Protein AF-A0A538JAB3-F1 (afdb_monomer_lite)

pLDDT: mean 86.85, std 12.44, range [51.72, 97.56]

Secondary structure (DSSP, 8-state):
--TTSHHHHTS---PPPHHHHHHHHHHHHHHHHHHHHHHHHHHHHHHHHHHHHHHHHHHHHHHHHHHH-BSSTTSTT--TT-BTTTT--HHHHHHHT-TT---STT-SEEEE---SS--EEEEEETTEEEEEESTTPPPEEESS-HHHHS--

Foldseek 3Di:
DPVPVVVVVPPDPPDDDPVNVVVVVVVVVVVCVVVVVVVVVVVVVVQQVVFLVVQVVCLVLLQVLQVQFCLCCRGLLNHNHAHRQPSDDLVSSCVPPNVPQDPDPPGQWDKDPGHRFWIKIWGGGPQKIWIFIGPPGDIDIDSDDPVVVRPD

Structure (mmCIF, N/CA/C/O backbone):
data_AF-A0A538JAB3-F1
#
_entry.id   AF-A0A538JAB3-F1
#
loop_
_atom_site.group_PDB
_atom_site.id
_atom_site.type_symbol
_atom_site.label_atom_id
_atom_site.label_alt_id
_atom_site.label_comp_id
_atom_site.label_asym_id
_atom_site.label_entity_id
_atom_site.label_seq_id
_atom_site.pdbx_PDB_ins_code
_atom_site.Cartn_x
_atom_site.Cartn_y
_atom_site.Cartn_z
_atom_site.occupancy
_atom_site.B_iso_or_equiv
_atom_site.auth_seq_id
_atom_site.auth_comp_id
_atom_site.auth_asym_id
_atom_site.auth_atom_id
_atom_site.pdbx_PDB_model_num
ATOM 1 N N . MET A 1 1 ? 13.364 -4.786 72.546 1.00 57.53 1 MET A N 1
ATOM 2 C CA . MET A 1 1 ? 13.263 -3.585 71.679 1.00 57.53 1 MET A CA 1
ATOM 3 C C . MET A 1 1 ? 12.501 -3.838 70.358 1.00 57.53 1 MET A C 1
ATOM 5 O O . MET A 1 1 ? 12.699 -3.106 69.405 1.00 57.53 1 MET A O 1
ATOM 9 N N . ILE A 1 2 ? 11.599 -4.837 70.289 1.00 59.16 2 ILE A N 1
ATOM 10 C CA . ILE A 1 2 ? 10.897 -5.262 69.046 1.00 59.16 2 ILE A CA 1
ATOM 11 C C . ILE A 1 2 ? 9.368 -5.017 69.114 1.00 59.16 2 ILE A C 1
ATOM 13 O O . ILE A 1 2 ? 8.633 -5.263 68.165 1.00 59.16 2 ILE A O 1
ATOM 17 N N . GLN A 1 3 ? 8.845 -4.481 70.220 1.00 59.41 3 GLN A N 1
ATOM 18 C CA . GLN A 1 3 ? 7.393 -4.330 70.411 1.00 59.41 3 GLN A CA 1
ATOM 19 C C . GLN A 1 3 ? 6.796 -3.065 69.766 1.00 59.41 3 GLN A C 1
ATOM 21 O O . GLN A 1 3 ? 5.580 -2.964 69.626 1.00 59.41 3 GLN A O 1
ATOM 26 N N . THR A 1 4 ? 7.627 -2.129 69.303 1.00 58.84 4 THR A N 1
ATOM 27 C CA . THR A 1 4 ? 7.169 -0.842 68.748 1.00 58.84 4 THR A CA 1
ATOM 28 C C . THR A 1 4 ? 6.857 -0.892 67.243 1.00 58.84 4 THR A C 1
ATOM 30 O O . THR A 1 4 ? 6.230 0.029 66.726 1.00 58.84 4 THR A O 1
ATOM 33 N N . LEU A 1 5 ? 7.228 -1.970 66.534 1.00 60.91 5 LEU A N 1
ATOM 34 C CA . LEU A 1 5 ? 7.008 -2.108 65.082 1.00 60.91 5 LEU A CA 1
ATOM 35 C C . LEU A 1 5 ? 5.624 -2.673 64.712 1.00 60.91 5 LEU A C 1
ATOM 37 O O . LEU A 1 5 ? 5.076 -2.303 63.677 1.00 60.91 5 LEU A O 1
ATOM 41 N N . LYS A 1 6 ? 4.988 -3.476 65.580 1.00 58.09 6 LYS A N 1
ATOM 42 C CA . LYS A 1 6 ? 3.636 -4.022 65.324 1.00 58.09 6 LYS A CA 1
ATOM 43 C C . LYS A 1 6 ? 2.523 -2.966 65.335 1.00 58.09 6 LYS A C 1
ATOM 45 O O . LYS A 1 6 ? 1.448 -3.211 64.804 1.00 58.09 6 LYS A O 1
ATOM 50 N N . LYS A 1 7 ? 2.772 -1.781 65.903 1.00 53.78 7 LYS A N 1
ATOM 51 C CA . LYS A 1 7 ? 1.760 -0.719 66.034 1.00 53.78 7 LYS A CA 1
ATOM 52 C C . LYS A 1 7 ? 1.630 0.178 64.794 1.00 53.78 7 LYS A C 1
ATOM 54 O O . LYS A 1 7 ? 0.684 0.952 64.726 1.00 53.78 7 LYS A O 1
ATOM 59 N N . ARG A 1 8 ? 2.555 0.078 63.826 1.00 57.06 8 ARG A N 1
ATOM 60 C CA . ARG A 1 8 ? 2.491 0.825 62.553 1.00 57.06 8 ARG A CA 1
ATOM 61 C C . ARG A 1 8 ? 1.792 0.068 61.421 1.00 57.06 8 ARG A C 1
ATOM 63 O O . ARG A 1 8 ? 1.334 0.717 60.499 1.00 57.06 8 ARG A O 1
ATOM 70 N N . VAL A 1 9 ? 1.668 -1.259 61.515 1.00 58.72 9 VAL A N 1
ATOM 71 C CA . VAL A 1 9 ? 0.912 -2.077 60.540 1.00 58.72 9 VAL A CA 1
ATOM 72 C C . VAL A 1 9 ? -0.593 -2.086 60.857 1.00 58.72 9 VAL A C 1
ATOM 74 O O . VAL A 1 9 ? -1.415 -2.297 59.984 1.00 58.72 9 VAL A O 1
ATOM 77 N N . ALA A 1 10 ? -0.977 -1.786 62.102 1.00 57.78 10 ALA A N 1
ATOM 78 C CA . ALA A 1 10 ? -2.375 -1.741 62.542 1.00 57.78 10 ALA A CA 1
ATOM 79 C C . ALA A 1 10 ? -3.075 -0.384 62.302 1.00 57.78 10 ALA A C 1
ATOM 81 O O . ALA A 1 10 ? -4.150 -0.143 62.851 1.00 57.78 10 ALA A O 1
ATOM 82 N N . ARG A 1 11 ? -2.458 0.529 61.542 1.00 61.47 11 ARG A N 1
ATOM 83 C CA . ARG A 1 11 ? -3.044 1.824 61.184 1.00 61.47 11 ARG A CA 1
ATOM 84 C C . ARG A 1 11 ? -3.231 1.849 59.668 1.00 61.47 11 ARG A C 1
ATOM 86 O O . ARG A 1 11 ? -2.249 1.904 58.944 1.00 61.47 11 ARG A O 1
ATOM 93 N N . GLU A 1 12 ? -4.497 1.819 59.257 1.00 62.31 12 GLU A N 1
ATOM 94 C CA . GLU A 1 12 ? -4.974 2.163 57.909 1.00 62.31 12 GLU A CA 1
ATOM 95 C C . GLU A 1 12 ? -4.720 1.137 56.794 1.00 62.31 12 GLU A C 1
ATOM 97 O O . GLU A 1 12 ? -4.274 1.480 55.706 1.00 62.31 12 GLU A O 1
ATOM 102 N N . GLU A 1 13 ? -5.137 -0.116 56.995 1.00 62.72 13 GLU A N 1
ATOM 103 C CA . GLU A 1 13 ? -5.569 -0.937 55.853 1.00 62.72 13 GLU A CA 1
ATOM 104 C C . GLU A 1 13 ? -7.028 -0.593 55.508 1.00 62.72 13 GLU A C 1
ATOM 106 O O . GLU A 1 13 ? -7.956 -1.359 55.763 1.00 62.72 13 GLU A O 1
ATOM 111 N N . SER A 1 14 ? -7.260 0.607 54.964 1.00 68.25 14 SER A N 1
ATOM 112 C CA . SER A 1 14 ? -8.511 0.911 54.262 1.00 68.25 14 SER A CA 1
ATOM 113 C C . SER A 1 14 ? -8.496 0.161 52.931 1.00 68.25 14 SER A C 1
ATOM 115 O O . SER A 1 14 ? -8.026 0.673 51.915 1.00 68.25 14 SER A O 1
ATOM 117 N N . GLY A 1 15 ? -8.925 -1.099 52.971 1.00 71.62 15 GLY A N 1
ATOM 118 C CA . GLY A 1 15 ? -9.087 -1.943 51.793 1.00 71.62 15 GLY A CA 1
ATOM 119 C C . GLY A 1 15 ? -10.116 -1.362 50.824 1.00 71.62 15 GLY A C 1
ATOM 120 O O . GLY A 1 15 ? -11.173 -0.892 51.241 1.00 71.62 15 GLY A O 1
ATOM 121 N N . PHE A 1 16 ? -9.795 -1.420 49.530 1.00 75.75 16 PHE A N 1
ATOM 122 C CA . PHE A 1 16 ? -10.702 -1.083 48.434 1.00 75.75 16 PHE A CA 1
ATOM 123 C C . PHE A 1 16 ? -11.989 -1.902 48.577 1.00 75.75 16 PHE A C 1
ATOM 125 O O . PHE A 1 16 ? -11.940 -3.130 48.706 1.00 75.75 16 PHE A O 1
ATOM 132 N N . THR A 1 17 ? -13.146 -1.252 48.586 1.00 88.50 17 THR A N 1
ATOM 133 C CA . THR A 1 17 ? -14.409 -1.979 48.715 1.00 88.50 17 THR A CA 1
ATOM 134 C C . THR A 1 17 ? -14.750 -2.670 47.390 1.00 88.50 17 THR A C 1
ATOM 136 O O . THR A 1 17 ? -14.504 -2.143 46.304 1.00 88.50 17 THR A O 1
ATOM 139 N N . LEU A 1 18 ? -15.354 -3.864 47.445 1.00 88.06 18 LEU A N 1
ATOM 140 C CA . LEU A 1 18 ? -15.811 -4.561 46.230 1.00 88.06 18 LEU A CA 1
ATOM 141 C C . LEU A 1 18 ? -16.818 -3.720 45.430 1.00 88.06 18 LEU A C 1
ATOM 143 O O . LEU A 1 18 ? -16.865 -3.809 44.204 1.00 88.06 18 LEU A O 1
ATOM 147 N N . ILE A 1 19 ? -17.599 -2.882 46.119 1.00 91.56 19 ILE A N 1
ATOM 148 C CA . ILE A 1 19 ? -18.570 -1.991 45.486 1.00 91.56 19 ILE A CA 1
ATOM 149 C C . ILE A 1 19 ? -17.900 -0.830 44.738 1.00 91.56 19 ILE A C 1
ATOM 151 O O . ILE A 1 19 ? -18.362 -0.481 43.653 1.00 91.56 19 ILE A O 1
ATOM 155 N N . GLU A 1 20 ? -16.788 -0.280 45.240 1.00 89.50 20 GLU A N 1
ATOM 156 C CA . GLU A 1 20 ? -16.005 0.731 44.512 1.00 89.50 20 GLU A CA 1
ATOM 157 C C . GLU A 1 20 ? -15.463 0.163 43.204 1.00 89.50 20 GLU A C 1
ATOM 159 O O . GLU A 1 20 ? -15.595 0.790 42.154 1.00 89.50 20 GLU A O 1
ATOM 164 N N . LEU A 1 21 ? -14.917 -1.055 43.235 1.00 90.44 21 LEU A N 1
ATOM 165 C CA . LEU A 1 21 ? -14.400 -1.695 42.025 1.00 90.44 21 LEU A CA 1
ATOM 166 C C . LEU A 1 21 ? -15.527 -2.008 41.030 1.00 90.44 21 LEU A C 1
ATOM 168 O O . LEU A 1 21 ? -15.345 -1.839 39.824 1.00 90.44 21 LEU A O 1
ATOM 172 N N . LEU A 1 22 ? -16.707 -2.393 41.527 1.00 93.00 22 LEU A N 1
ATOM 173 C CA . LEU A 1 22 ? -17.884 -2.682 40.708 1.00 93.00 22 LEU A CA 1
ATOM 174 C C . LEU A 1 22 ? -18.408 -1.442 39.968 1.00 93.00 22 LEU A C 1
ATOM 176 O O . LEU A 1 22 ? -18.671 -1.509 38.768 1.00 93.00 22 LEU A O 1
ATOM 180 N N . VAL A 1 23 ? -18.534 -0.297 40.642 1.00 94.62 23 VAL A N 1
ATOM 181 C CA . VAL A 1 23 ? -18.991 0.942 39.987 1.00 94.62 23 VAL A CA 1
ATOM 182 C C . VAL A 1 23 ? -17.981 1.406 38.934 1.00 94.62 23 VAL A C 1
ATOM 184 O O . VAL A 1 23 ? -18.376 1.827 37.845 1.00 94.62 23 VAL A O 1
ATOM 187 N N . VAL A 1 24 ? -16.681 1.264 39.203 1.00 95.56 24 VAL A N 1
ATOM 188 C CA . VAL A 1 24 ? -15.623 1.646 38.256 1.00 95.56 24 VAL A CA 1
ATOM 189 C C . VAL A 1 24 ? -15.689 0.817 36.973 1.00 95.56 24 VAL A C 1
ATOM 191 O O . VAL A 1 24 ? -15.669 1.394 35.886 1.00 95.56 24 VAL A O 1
ATOM 194 N N . ILE A 1 25 ? -15.823 -0.512 37.057 1.00 95.94 25 ILE A N 1
ATOM 195 C CA . ILE A 1 25 ? -15.913 -1.349 35.847 1.00 95.94 25 ILE A CA 1
ATOM 196 C C . ILE A 1 25 ? -17.198 -1.093 35.053 1.00 95.94 25 ILE A C 1
ATOM 198 O O . ILE A 1 25 ? -17.175 -1.199 33.829 1.00 95.94 25 ILE A O 1
ATOM 202 N N . ILE A 1 26 ? -18.296 -0.706 35.714 1.00 96.94 26 ILE A N 1
ATOM 203 C CA . ILE A 1 26 ? -19.538 -0.313 35.033 1.00 96.94 26 ILE A CA 1
ATOM 204 C C . ILE A 1 26 ? -19.305 0.957 34.214 1.00 96.94 26 ILE A C 1
ATOM 206 O O . ILE A 1 26 ? -19.630 0.990 33.027 1.00 96.94 26 ILE A O 1
ATOM 210 N N . ILE A 1 27 ? -18.697 1.982 34.815 1.00 97.00 27 ILE A N 1
ATOM 211 C CA . ILE A 1 27 ? -18.389 3.234 34.112 1.00 97.00 27 ILE A CA 1
ATOM 212 C C . ILE A 1 27 ? -17.408 2.970 32.959 1.00 97.00 27 ILE A C 1
ATOM 214 O O . ILE A 1 27 ? -17.647 3.425 31.840 1.00 97.00 27 ILE A O 1
ATOM 218 N N . LEU A 1 28 ? -16.351 2.179 33.185 1.00 96.94 28 LEU A N 1
ATOM 219 C CA . LEU A 1 28 ? -15.413 1.774 32.129 1.00 96.94 28 LEU A CA 1
ATOM 220 C C . LEU A 1 28 ? -16.111 0.998 31.004 1.00 96.94 28 LEU A C 1
ATOM 222 O O . LEU A 1 28 ? -15.815 1.232 29.834 1.00 96.94 28 LEU A O 1
ATOM 226 N N . GLY A 1 29 ? -17.067 0.127 31.329 1.00 97.56 29 GLY A N 1
ATOM 227 C CA . GLY A 1 29 ? -17.864 -0.607 30.346 1.00 97.56 29 GLY A CA 1
ATOM 228 C C . GLY A 1 29 ? -18.674 0.317 29.435 1.00 97.56 29 GLY A C 1
ATOM 229 O O . GLY A 1 29 ? -18.659 0.143 28.216 1.00 97.56 29 GLY A O 1
ATOM 230 N N . ILE A 1 30 ? -19.315 1.345 30.002 1.00 97.31 30 ILE A N 1
ATOM 231 C CA . ILE A 1 30 ? -20.070 2.348 29.232 1.00 97.31 30 ILE A CA 1
ATOM 232 C C . ILE A 1 30 ? -19.135 3.132 28.300 1.00 97.31 30 ILE A C 1
ATOM 234 O O . ILE A 1 30 ? -19.447 3.315 27.122 1.00 97.31 30 ILE A O 1
ATOM 238 N N . LEU A 1 31 ? -17.969 3.558 28.798 1.00 97.50 31 LEU A N 1
ATOM 239 C CA . LEU A 1 31 ? -16.986 4.281 27.986 1.00 97.50 31 LEU A CA 1
ATOM 240 C C . LEU A 1 31 ? -16.458 3.420 26.831 1.00 97.50 31 LEU A C 1
ATOM 242 O O . LEU A 1 31 ? -16.379 3.895 25.696 1.00 97.50 31 LEU A O 1
ATOM 246 N N . LEU A 1 32 ? -16.145 2.147 27.090 1.00 97.25 32 LEU A N 1
ATOM 247 C CA . LEU A 1 32 ? -15.664 1.219 26.065 1.00 97.25 32 LEU A CA 1
ATOM 248 C C . LEU A 1 32 ? -16.713 0.952 24.982 1.00 97.25 32 LEU A C 1
ATOM 250 O O . LEU A 1 32 ? -16.356 0.907 23.804 1.00 97.25 32 LEU A O 1
ATOM 254 N N . ALA A 1 33 ? -17.994 0.837 25.344 1.00 96.25 33 ALA A N 1
ATOM 255 C CA . ALA A 1 33 ? -19.071 0.601 24.382 1.00 96.25 33 ALA A CA 1
ATOM 256 C C . ALA A 1 33 ? -19.149 1.689 23.293 1.00 96.25 33 ALA A C 1
ATOM 258 O O . ALA A 1 33 ? -19.414 1.383 22.132 1.00 96.25 33 ALA A O 1
ATOM 259 N N . ILE A 1 34 ? -18.868 2.948 23.647 1.00 95.62 34 ILE A N 1
ATOM 260 C CA . ILE A 1 34 ? -18.854 4.077 22.702 1.00 95.62 34 ILE A CA 1
ATOM 261 C C . ILE A 1 34 ? -17.488 4.196 22.007 1.00 95.62 34 ILE A C 1
ATOM 263 O O . ILE A 1 34 ? -17.410 4.461 20.804 1.00 95.62 34 ILE A O 1
ATOM 267 N N . ALA A 1 35 ? -16.396 3.992 22.747 1.00 95.44 35 ALA A N 1
ATOM 268 C CA . ALA A 1 35 ? -15.042 4.213 22.247 1.00 95.44 35 ALA A CA 1
ATOM 269 C C . ALA A 1 35 ? -14.601 3.173 21.203 1.00 95.44 35 ALA A C 1
ATOM 271 O O . ALA A 1 35 ? -14.003 3.541 20.190 1.00 95.44 35 ALA A O 1
ATOM 272 N N . VAL A 1 36 ? -14.909 1.889 21.411 1.00 96.12 36 VAL A N 1
ATOM 273 C CA . VAL A 1 36 ? -14.458 0.787 20.543 1.00 96.12 36 VAL A CA 1
ATOM 274 C C . VAL A 1 36 ? -14.913 0.938 19.081 1.00 96.12 36 VAL A C 1
ATOM 276 O O . VAL A 1 36 ? -14.043 0.914 18.206 1.00 96.12 36 VAL A O 1
ATOM 279 N N . PRO A 1 37 ? -16.208 1.132 18.753 1.00 94.56 37 PRO A N 1
ATOM 280 C CA . PRO A 1 37 ? -16.629 1.255 17.354 1.00 94.56 37 PRO A CA 1
ATOM 281 C C . PRO A 1 37 ? -16.023 2.488 16.667 1.00 94.56 37 PRO A C 1
ATOM 283 O O . PRO A 1 37 ? -15.598 2.410 15.510 1.00 94.56 37 PRO A O 1
ATOM 286 N N . SER A 1 38 ? -15.911 3.610 17.387 1.00 95.62 38 SER A N 1
ATOM 287 C CA . SER A 1 38 ? -15.270 4.826 16.872 1.00 95.62 38 SER A CA 1
ATOM 288 C C . SER A 1 38 ? -13.795 4.582 16.546 1.00 95.62 38 SER A C 1
ATOM 290 O O . SER A 1 38 ? -13.351 4.871 15.429 1.00 95.62 38 SER A O 1
ATOM 292 N N . TYR A 1 39 ? -13.063 3.958 17.473 1.00 95.56 39 TYR A N 1
ATOM 293 C CA . TYR A 1 39 ? -11.652 3.623 17.311 1.00 95.56 39 TYR A CA 1
ATOM 294 C C . TYR A 1 39 ? -11.406 2.677 16.131 1.00 95.56 39 TYR A C 1
ATOM 296 O O . TYR A 1 39 ? -10.514 2.932 15.321 1.00 95.56 39 TYR A O 1
ATOM 304 N N . LEU A 1 40 ? -12.220 1.627 15.976 1.00 95.00 40 LEU A N 1
ATOM 305 C CA . LEU A 1 40 ? -12.107 0.701 14.844 1.00 95.00 40 LEU A CA 1
ATOM 306 C C . LEU A 1 40 ? -12.324 1.415 13.505 1.00 95.00 40 LEU A C 1
ATOM 308 O O . LEU A 1 40 ? -11.551 1.211 12.571 1.00 95.00 40 LEU A O 1
ATOM 312 N N . SER A 1 41 ? -13.317 2.305 13.424 1.00 93.81 41 SER A N 1
ATOM 313 C CA . SER A 1 41 ? -13.564 3.092 12.209 1.00 93.81 41 SER A CA 1
ATOM 314 C C . SER A 1 41 ? -12.413 4.054 11.887 1.00 93.81 41 SER A C 1
ATOM 316 O O . SER A 1 41 ? -12.065 4.245 10.722 1.00 93.81 41 SER A O 1
ATOM 318 N N . PHE A 1 42 ? -11.806 4.658 12.914 1.00 95.25 42 PHE A N 1
ATOM 319 C CA . PHE A 1 42 ? -10.659 5.546 12.757 1.00 95.25 42 PHE A CA 1
ATOM 320 C C . PHE A 1 42 ? -9.436 4.772 12.272 1.00 95.25 42 PHE A C 1
ATOM 322 O O . PHE A 1 42 ? -8.808 5.185 11.301 1.00 95.25 42 PHE A O 1
ATOM 329 N N . LYS A 1 43 ? -9.151 3.618 12.887 1.00 94.75 43 LYS A N 1
ATOM 330 C CA . L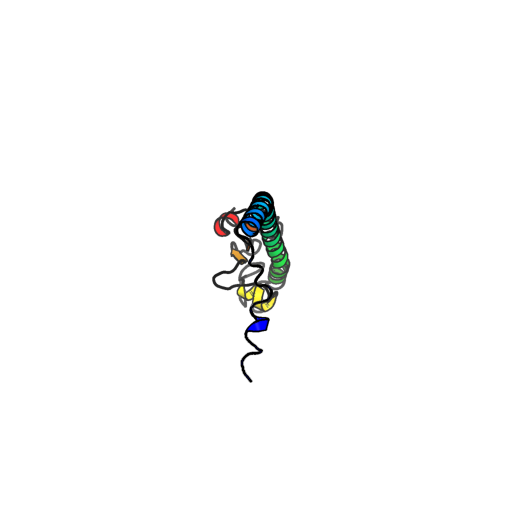YS A 1 43 ? -8.063 2.726 12.477 1.00 94.75 43 LYS A CA 1
ATOM 331 C C . LYS A 1 43 ? -8.228 2.258 11.030 1.00 94.75 43 LYS A C 1
ATOM 333 O O . LYS A 1 43 ? -7.261 2.271 10.281 1.00 94.75 43 LYS A O 1
ATOM 338 N N . ASP A 1 44 ? -9.442 1.906 10.617 1.00 94.00 44 ASP A N 1
ATOM 339 C CA . ASP A 1 44 ? -9.731 1.482 9.243 1.00 94.00 44 ASP A CA 1
ATOM 340 C C . ASP A 1 44 ? -9.466 2.604 8.221 1.00 94.00 44 ASP A C 1
ATOM 342 O O . ASP A 1 44 ? -8.772 2.391 7.226 1.00 94.00 44 ASP A O 1
ATOM 346 N N . ARG A 1 45 ? -9.927 3.834 8.501 1.00 94.19 45 ARG A N 1
ATOM 347 C CA . ARG A 1 45 ? -9.634 5.010 7.659 1.00 94.19 45 ARG A CA 1
ATOM 348 C C . ARG A 1 45 ? -8.147 5.365 7.646 1.00 94.19 45 ARG A C 1
ATOM 350 O O . ARG A 1 45 ? -7.626 5.728 6.592 1.00 94.19 45 ARG A O 1
ATOM 357 N N . ALA A 1 46 ? -7.472 5.251 8.789 1.00 95.31 46 ALA A N 1
ATOM 358 C CA . ALA A 1 46 ? -6.038 5.493 8.905 1.00 95.31 46 ALA A CA 1
ATOM 359 C C . ALA A 1 46 ? -5.242 4.490 8.061 1.00 95.31 46 ALA A C 1
ATOM 361 O O . ALA A 1 46 ? -4.406 4.910 7.269 1.00 95.31 46 ALA A O 1
ATOM 362 N N . ASN A 1 47 ? -5.567 3.197 8.140 1.00 94.44 47 ASN A N 1
ATOM 363 C CA . ASN A 1 47 ? -4.937 2.151 7.330 1.00 94.44 47 ASN A CA 1
ATOM 364 C C . ASN A 1 47 ? -5.146 2.387 5.826 1.00 94.44 47 ASN A C 1
ATOM 366 O O . ASN A 1 47 ? -4.195 2.312 5.053 1.00 94.44 47 ASN A O 1
ATOM 370 N N . LYS A 1 48 ? -6.370 2.745 5.411 1.00 94.06 48 LYS A N 1
ATOM 371 C CA . LYS A 1 48 ? -6.674 3.095 4.015 1.00 94.06 48 LYS A CA 1
ATOM 372 C C . LYS A 1 48 ? -5.829 4.274 3.522 1.00 94.06 48 LYS A C 1
ATOM 374 O O . LYS A 1 48 ? -5.295 4.234 2.415 1.00 94.06 48 LYS A O 1
ATOM 379 N N . SER A 1 49 ? -5.723 5.329 4.331 1.00 95.00 49 SER A N 1
ATOM 380 C CA . SER A 1 49 ? -4.923 6.513 4.001 1.00 95.00 49 SER A CA 1
ATOM 381 C C . SER A 1 49 ? -3.426 6.208 3.981 1.00 95.00 49 SER A C 1
ATOM 383 O O . SER A 1 49 ? -2.722 6.734 3.122 1.00 95.00 49 SER A O 1
ATOM 385 N N . ALA A 1 50 ? -2.951 5.367 4.901 1.00 93.50 50 ALA A N 1
ATOM 386 C CA . ALA A 1 50 ? -1.563 4.930 4.967 1.00 93.50 50 ALA A CA 1
ATOM 387 C C . ALA A 1 50 ? -1.181 4.161 3.699 1.00 93.50 50 ALA A C 1
ATOM 389 O O . ALA A 1 50 ? -0.284 4.600 2.995 1.00 93.50 50 ALA A O 1
ATOM 390 N N . ALA A 1 51 ? -1.956 3.142 3.305 1.00 92.56 51 ALA A N 1
ATOM 391 C CA . ALA A 1 51 ? -1.702 2.395 2.070 1.00 92.56 51 ALA A CA 1
ATOM 392 C C . ALA A 1 51 ? -1.641 3.312 0.831 1.00 92.56 51 ALA A C 1
ATOM 394 O O . ALA A 1 51 ? -0.751 3.187 -0.008 1.00 92.56 51 ALA A O 1
ATOM 395 N N . GLN A 1 52 ? -2.558 4.282 0.714 1.00 93.75 52 GLN A N 1
ATOM 396 C CA . GLN A 1 52 ? -2.505 5.261 -0.379 1.00 93.75 52 GLN A CA 1
ATOM 397 C C . GLN A 1 52 ? -1.252 6.142 -0.334 1.00 93.75 52 GLN A C 1
ATOM 399 O O . GLN A 1 52 ? -0.712 6.479 -1.386 1.00 93.75 52 GLN A O 1
ATOM 404 N N . SER A 1 53 ? -0.831 6.565 0.858 1.00 94.62 53 SER A N 1
ATOM 405 C CA . SER A 1 53 ? 0.375 7.373 1.050 1.00 94.62 53 SER A CA 1
ATOM 406 C C . SER A 1 53 ? 1.631 6.593 0.683 1.00 94.62 53 SER A C 1
ATOM 408 O O . SER A 1 53 ? 2.495 7.119 -0.007 1.00 94.62 53 SER A O 1
ATOM 410 N N . ASP A 1 54 ? 1.682 5.328 1.072 1.00 93.06 54 ASP A N 1
ATOM 411 C CA . ASP A 1 54 ? 2.775 4.407 0.794 1.00 93.06 54 ASP A CA 1
ATOM 412 C C . ASP A 1 54 ? 2.960 4.211 -0.718 1.00 93.06 54 ASP A C 1
ATOM 414 O O . ASP A 1 54 ? 4.060 4.369 -1.241 1.00 93.06 54 ASP A O 1
ATOM 418 N N . VAL A 1 55 ? 1.870 4.009 -1.472 1.00 94.12 55 VAL A N 1
ATOM 419 C CA . VAL A 1 55 ? 1.944 3.996 -2.945 1.00 94.12 55 VAL A CA 1
ATOM 420 C C . VAL A 1 55 ? 2.411 5.340 -3.505 1.00 94.12 55 VAL A C 1
ATOM 422 O O . VAL A 1 55 ? 3.220 5.353 -4.427 1.00 94.12 55 VAL A O 1
ATOM 425 N N . ARG A 1 56 ? 1.939 6.479 -2.972 1.00 94.62 56 ARG A N 1
ATOM 426 C CA . ARG A 1 56 ? 2.414 7.809 -3.414 1.00 94.62 56 ARG A CA 1
ATOM 427 C C . ARG A 1 56 ? 3.913 7.979 -3.197 1.00 94.62 56 ARG A C 1
ATOM 429 O O . ARG A 1 56 ? 4.554 8.600 -4.037 1.00 94.62 56 ARG A O 1
ATOM 436 N N . ALA A 1 57 ? 4.443 7.441 -2.102 1.00 93.38 57 ALA A N 1
ATOM 437 C CA . ALA A 1 57 ? 5.862 7.491 -1.780 1.00 93.38 57 ALA A CA 1
ATOM 438 C C . ALA A 1 57 ? 6.707 6.611 -2.716 1.00 93.38 57 ALA A C 1
ATOM 440 O O . ALA A 1 57 ? 7.833 6.980 -3.025 1.00 93.38 57 ALA A O 1
ATOM 441 N N . LEU A 1 58 ? 6.150 5.509 -3.237 1.00 93.06 58 LEU A N 1
ATOM 442 C CA . LEU A 1 58 ? 6.832 4.653 -4.217 1.00 93.06 58 LEU A CA 1
ATOM 443 C C . LEU A 1 58 ? 6.937 5.268 -5.619 1.00 93.06 58 LEU A C 1
ATOM 445 O O . LEU A 1 58 ? 7.881 4.962 -6.344 1.00 93.06 58 LEU A O 1
ATOM 449 N N . VAL A 1 59 ? 5.971 6.101 -6.028 1.00 94.31 59 VAL A N 1
ATOM 450 C CA . VAL A 1 59 ? 5.915 6.639 -7.402 1.00 94.31 59 VAL A CA 1
ATOM 451 C C . VAL A 1 59 ? 7.212 7.353 -7.811 1.00 94.31 59 VAL A C 1
ATOM 453 O O . VAL A 1 59 ? 7.718 7.020 -8.876 1.00 94.31 59 VAL A O 1
ATOM 456 N N . PRO A 1 60 ? 7.789 8.278 -7.017 1.00 95.62 60 PRO A N 1
ATOM 457 C CA . PRO A 1 60 ? 9.051 8.925 -7.370 1.00 95.62 60 PRO A CA 1
ATOM 458 C C . PRO A 1 60 ? 10.176 7.940 -7.698 1.00 95.62 60 PRO A C 1
ATOM 460 O O . PRO A 1 60 ? 10.808 8.090 -8.735 1.00 95.62 60 PRO A O 1
ATOM 463 N N . SER A 1 61 ? 10.373 6.901 -6.882 1.00 95.38 61 SER A N 1
ATOM 464 C CA . SER A 1 61 ? 11.414 5.890 -7.110 1.00 95.38 61 SER A CA 1
ATOM 465 C C . SER A 1 61 ? 11.197 5.126 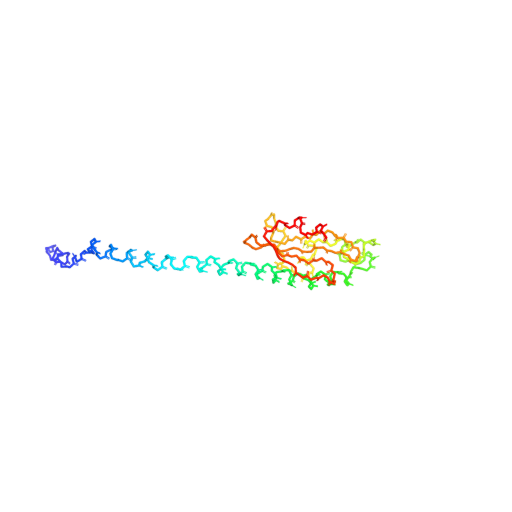-8.420 1.00 95.38 61 SER A C 1
ATOM 467 O O . SER A 1 61 ? 12.147 4.870 -9.153 1.00 95.38 61 SER A O 1
ATOM 469 N N . VAL A 1 62 ? 9.941 4.807 -8.746 1.00 95.75 62 VAL A N 1
ATOM 470 C CA . VAL A 1 62 ? 9.568 4.140 -10.006 1.00 95.75 62 VAL A CA 1
ATOM 471 C C . VAL A 1 62 ? 9.816 5.039 -11.221 1.00 95.75 62 VAL A C 1
ATOM 473 O O . VAL A 1 62 ? 10.325 4.577 -12.240 1.00 95.75 62 VAL A O 1
ATOM 476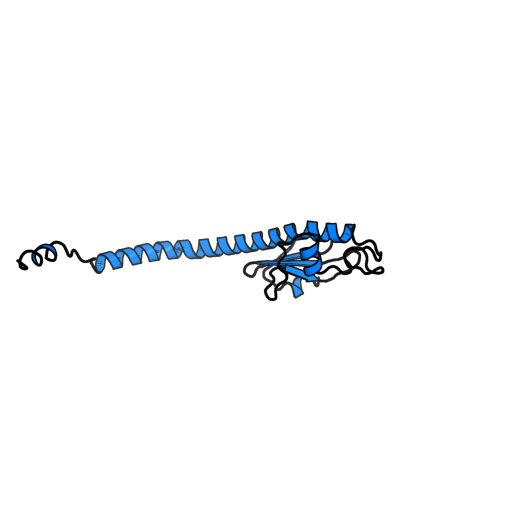 N N . GLU A 1 63 ? 9.472 6.325 -11.135 1.00 95.38 63 GLU A N 1
ATOM 477 C CA . GLU A 1 63 ? 9.699 7.266 -12.241 1.00 95.38 63 GLU A CA 1
ATOM 478 C C . GLU A 1 63 ? 11.191 7.608 -12.414 1.00 95.38 63 GLU A C 1
ATOM 480 O O . GLU A 1 63 ? 11.655 7.798 -13.541 1.00 95.38 63 GLU A O 1
ATOM 485 N N . SER A 1 64 ? 11.962 7.637 -11.322 1.00 95.69 64 SER A N 1
ATOM 486 C CA . SER A 1 64 ? 13.424 7.747 -11.374 1.00 95.69 64 SER A CA 1
ATOM 487 C C . SER A 1 64 ? 14.054 6.528 -12.045 1.00 95.69 64 SER A C 1
ATOM 489 O O . SER A 1 64 ? 14.848 6.709 -12.962 1.00 95.69 64 SER A O 1
ATOM 491 N N . PHE A 1 65 ? 13.622 5.309 -11.698 1.00 95.75 65 PHE A N 1
ATOM 492 C CA . PHE A 1 65 ? 14.062 4.088 -12.382 1.00 95.75 65 PHE A CA 1
ATOM 493 C C . PHE A 1 65 ? 13.847 4.162 -13.897 1.00 95.75 65 PHE A C 1
ATOM 495 O O . PHE A 1 65 ? 14.765 3.922 -14.672 1.00 95.75 65 PHE A O 1
ATOM 502 N N . ASN A 1 66 ? 12.653 4.566 -14.328 1.00 95.56 66 ASN A N 1
ATOM 503 C CA . ASN A 1 66 ? 12.330 4.722 -15.747 1.00 95.56 66 ASN A CA 1
ATOM 504 C C . ASN A 1 66 ? 13.200 5.768 -16.461 1.00 95.56 66 ASN A C 1
ATOM 506 O O . ASN A 1 66 ? 13.448 5.643 -17.656 1.00 95.56 66 ASN A O 1
ATOM 510 N N . SER A 1 67 ? 13.652 6.798 -15.742 1.00 94.62 67 SER A N 1
ATOM 511 C CA . SER A 1 67 ? 14.537 7.829 -16.297 1.00 94.62 67 SER A CA 1
ATOM 512 C C . SER A 1 67 ? 15.969 7.325 -16.491 1.00 94.62 67 SER A C 1
ATOM 514 O O . SER A 1 67 ? 16.625 7.729 -17.449 1.00 94.62 67 SER A O 1
ATOM 516 N N . ASP A 1 68 ? 16.432 6.433 -15.613 1.00 94.19 68 ASP A N 1
ATOM 517 C CA . ASP A 1 68 ? 17.789 5.876 -15.654 1.00 94.19 68 ASP A CA 1
ATOM 518 C C . ASP A 1 68 ? 17.898 4.610 -16.524 1.00 94.19 68 ASP A C 1
ATOM 520 O O . ASP A 1 68 ? 18.999 4.196 -16.879 1.00 94.19 68 ASP A O 1
ATOM 524 N N . ASN A 1 69 ? 16.770 3.989 -16.874 1.00 94.62 69 ASN A N 1
ATOM 525 C CA . ASN A 1 69 ? 16.715 2.742 -17.631 1.00 94.62 69 ASN A CA 1
ATOM 526 C C . ASN A 1 69 ? 16.435 2.988 -19.124 1.00 94.62 69 ASN A C 1
ATOM 528 O O . ASN A 1 69 ? 15.286 3.031 -19.582 1.00 94.62 69 ASN A O 1
ATOM 532 N N . THR A 1 70 ? 17.504 3.181 -19.894 1.00 93.75 70 THR A N 1
ATOM 533 C CA . THR A 1 70 ? 17.458 3.679 -21.278 1.00 93.75 70 THR A CA 1
ATOM 534 C C . THR A 1 70 ? 17.649 2.611 -22.363 1.00 93.75 70 THR A C 1
ATOM 536 O O . THR A 1 70 ? 17.592 2.936 -23.551 1.00 93.75 70 THR A O 1
ATOM 539 N N . GLY A 1 71 ? 17.814 1.338 -22.003 1.00 92.31 71 GLY A N 1
ATOM 540 C CA . GLY A 1 71 ? 18.135 0.244 -22.923 1.00 92.31 71 GLY A CA 1
ATOM 541 C C . GLY A 1 71 ? 19.631 0.030 -23.136 1.00 92.31 71 GLY A C 1
ATOM 542 O O . GLY A 1 71 ? 20.032 -0.411 -24.214 1.00 92.31 71 GLY A O 1
ATOM 543 N N . THR A 1 72 ? 20.477 0.364 -22.161 1.00 91.56 72 THR A N 1
ATOM 544 C CA . THR A 1 72 ? 21.940 0.279 -22.272 1.00 91.56 72 THR A CA 1
ATOM 545 C C . THR A 1 72 ? 22.565 -0.600 -21.191 1.00 91.56 72 THR A C 1
ATOM 547 O O . THR A 1 72 ? 22.012 -0.818 -20.124 1.00 91.56 72 THR A O 1
ATOM 550 N N . ALA A 1 73 ? 23.778 -1.104 -21.440 1.00 88.06 73 ALA A N 1
ATOM 551 C CA . ALA A 1 73 ? 24.500 -1.920 -20.456 1.00 88.06 73 ALA A CA 1
ATOM 552 C C . ALA A 1 73 ? 24.926 -1.140 -19.192 1.00 88.06 73 ALA A C 1
ATOM 554 O O . ALA A 1 73 ? 25.407 -1.749 -18.241 1.00 88.06 73 ALA A O 1
ATOM 555 N N . GLY A 1 74 ? 24.816 0.194 -19.210 1.00 89.06 74 GLY A N 1
ATOM 556 C CA . GLY A 1 74 ? 25.098 1.065 -18.068 1.00 89.06 74 GLY A CA 1
ATOM 557 C C . GLY A 1 74 ? 23.867 1.387 -17.223 1.00 89.06 74 GLY A C 1
ATOM 558 O O . GLY A 1 74 ? 23.997 2.139 -16.259 1.00 89.06 74 GLY A O 1
ATOM 559 N N . ASP A 1 75 ? 22.701 0.854 -17.588 1.00 91.69 75 ASP A N 1
ATOM 560 C CA . ASP A 1 75 ? 21.464 1.076 -16.855 1.00 91.69 75 ASP A CA 1
ATOM 561 C C . ASP A 1 75 ? 21.519 0.416 -15.474 1.00 91.69 75 ASP A C 1
ATOM 563 O O . ASP A 1 75 ? 22.293 -0.511 -15.212 1.00 91.69 75 ASP A O 1
ATOM 567 N N . VAL A 1 76 ? 20.668 0.897 -14.573 1.00 89.31 76 VAL A N 1
ATOM 568 C CA . VAL A 1 76 ? 20.636 0.466 -13.170 1.00 89.31 76 VAL A CA 1
ATOM 569 C C . VAL A 1 76 ? 20.318 -1.021 -12.989 1.00 89.31 76 VAL A C 1
ATOM 571 O O . VAL A 1 76 ? 20.733 -1.609 -11.993 1.00 89.31 76 VAL A O 1
ATOM 574 N N . ASP A 1 77 ? 19.618 -1.646 -13.939 1.00 89.25 77 ASP A N 1
ATOM 575 C CA . ASP A 1 77 ? 19.345 -3.087 -13.929 1.00 89.25 77 ASP A CA 1
ATOM 576 C C . ASP A 1 77 ? 20.465 -3.929 -14.580 1.00 89.25 77 ASP A C 1
ATOM 578 O O . ASP A 1 77 ? 20.481 -5.153 -14.433 1.00 89.25 77 ASP A O 1
ATOM 582 N N . GLY A 1 78 ? 21.425 -3.282 -15.251 1.00 88.56 78 GLY A N 1
ATOM 583 C CA . GLY A 1 78 ? 22.561 -3.902 -15.930 1.00 88.56 78 GLY A CA 1
ATOM 584 C C . GLY A 1 78 ? 22.226 -4.640 -17.232 1.00 88.56 78 GLY A C 1
ATOM 585 O O . GLY A 1 78 ? 23.047 -5.443 -17.688 1.00 88.56 78 GLY A O 1
ATOM 586 N N . ILE A 1 79 ? 21.050 -4.426 -17.838 1.00 88.19 79 ILE A N 1
ATOM 587 C CA . ILE A 1 79 ? 20.568 -5.203 -18.991 1.00 88.19 79 ILE A CA 1
ATOM 588 C C . ILE A 1 79 ? 20.312 -4.290 -20.206 1.00 88.19 79 ILE A C 1
ATOM 590 O O . ILE A 1 79 ? 19.337 -3.563 -20.291 1.00 88.19 79 ILE A O 1
ATOM 594 N N . ALA A 1 80 ? 21.122 -4.427 -21.261 1.00 87.81 80 ALA A N 1
ATOM 595 C CA . ALA A 1 80 ? 21.048 -3.594 -22.477 1.00 87.81 80 ALA A CA 1
ATOM 596 C C . ALA A 1 80 ? 19.838 -3.856 -23.411 1.00 87.81 80 ALA A C 1
ATOM 598 O O . ALA A 1 80 ? 19.897 -3.599 -24.612 1.00 87.81 80 ALA A O 1
ATOM 599 N N . SER A 1 81 ? 18.768 -4.475 -22.921 1.00 87.12 81 SER A N 1
ATOM 600 C CA . SER A 1 81 ? 17.567 -4.813 -23.708 1.00 87.12 81 SER A CA 1
ATOM 601 C C . SER A 1 81 ? 16.268 -4.513 -22.972 1.00 87.12 81 SER A C 1
ATOM 603 O O . SER A 1 81 ? 15.192 -4.682 -23.545 1.00 87.12 81 SER A O 1
ATOM 605 N N . THR A 1 82 ? 16.365 -4.076 -21.722 1.00 92.31 82 THR A N 1
ATOM 606 C CA . THR A 1 82 ? 15.259 -3.588 -20.913 1.00 92.31 82 THR A CA 1
ATOM 607 C C . THR A 1 82 ? 15.282 -2.072 -20.954 1.00 92.31 82 THR A C 1
ATOM 609 O O . THR A 1 82 ? 16.327 -1.447 -20.862 1.00 92.31 82 THR A O 1
ATOM 612 N N . SER A 1 83 ? 14.124 -1.465 -21.173 1.00 93.56 83 SER A N 1
ATOM 613 C CA . SER A 1 83 ? 13.998 -0.013 -21.146 1.00 93.56 83 SER A CA 1
ATOM 614 C C . SER A 1 83 ? 12.717 0.405 -20.453 1.00 93.56 83 SER A C 1
ATOM 616 O O . SER A 1 83 ? 11.770 -0.378 -20.290 1.00 93.56 83 SER A O 1
ATOM 618 N N . GLY A 1 84 ? 12.706 1.657 -20.018 1.00 94.19 84 GLY A N 1
ATOM 619 C CA . GLY A 1 84 ? 11.618 2.228 -19.255 1.00 94.19 84 GLY A CA 1
ATOM 620 C C . GLY A 1 84 ? 11.428 1.503 -17.924 1.00 94.19 84 GLY A C 1
ATOM 621 O O . GLY A 1 84 ? 12.373 1.372 -17.154 1.00 94.19 84 GLY A O 1
ATOM 622 N N . TYR A 1 85 ? 10.240 0.968 -17.639 1.00 94.56 85 TYR A N 1
ATOM 623 C CA . TYR A 1 85 ? 10.022 0.250 -16.371 1.00 94.56 85 TYR A CA 1
ATOM 624 C C . TYR A 1 85 ? 10.512 -1.207 -16.374 1.00 94.56 85 TYR A C 1
ATOM 626 O O . TYR A 1 85 ? 10.472 -1.851 -15.327 1.00 94.56 85 TYR A O 1
ATOM 634 N N . GLN A 1 86 ? 10.969 -1.758 -17.507 1.00 95.00 86 GLN A N 1
ATOM 635 C CA . GLN A 1 86 ? 11.426 -3.154 -17.576 1.00 95.00 86 GLN A CA 1
ATOM 636 C C . GLN A 1 86 ? 12.620 -3.424 -16.655 1.00 95.00 86 GLN A C 1
ATOM 638 O O . GLN A 1 86 ? 13.448 -2.553 -16.453 1.00 95.00 86 GLN A O 1
ATOM 643 N N . GLY A 1 87 ? 12.702 -4.631 -16.088 1.00 91.88 87 GLY A N 1
ATOM 644 C CA . GLY A 1 87 ? 13.783 -4.992 -15.158 1.00 91.88 87 GLY A CA 1
ATOM 645 C C . GLY A 1 87 ? 13.614 -4.435 -13.738 1.00 91.88 87 GLY A C 1
ATOM 646 O O . GLY A 1 87 ? 14.342 -4.840 -12.832 1.00 91.88 87 GLY A O 1
ATOM 647 N N . MET A 1 88 ? 12.611 -3.581 -13.501 1.00 93.38 88 MET A N 1
ATOM 648 C CA . MET A 1 88 ? 12.329 -3.031 -12.177 1.00 93.38 88 MET A CA 1
ATOM 649 C C . MET A 1 88 ? 11.979 -4.128 -11.164 1.00 93.38 88 MET A C 1
ATOM 651 O O . MET A 1 88 ? 11.057 -4.924 -11.359 1.00 93.38 88 MET A O 1
ATOM 655 N N . THR A 1 89 ? 12.675 -4.110 -10.029 1.00 92.12 89 THR A N 1
ATOM 656 C CA . THR A 1 89 ? 12.405 -4.961 -8.863 1.00 92.12 89 THR A CA 1
ATOM 657 C C . THR A 1 89 ? 12.380 -4.113 -7.594 1.00 92.12 89 THR A C 1
ATOM 659 O O . THR A 1 89 ? 12.963 -3.027 -7.556 1.00 92.12 89 THR A O 1
ATOM 662 N N . LEU A 1 90 ? 11.725 -4.597 -6.532 1.00 91.19 90 LEU A N 1
ATOM 663 C CA . LEU A 1 90 ? 11.729 -3.886 -5.248 1.00 91.19 90 LEU A CA 1
ATOM 664 C C . LEU A 1 90 ? 13.144 -3.771 -4.663 1.00 91.19 90 LEU A C 1
ATOM 666 O O . LEU A 1 90 ? 13.462 -2.736 -4.088 1.00 91.19 90 LEU A O 1
ATOM 670 N N . ASP A 1 91 ? 13.997 -4.787 -4.825 1.00 92.00 91 ASP A N 1
ATOM 671 C CA . ASP A 1 91 ? 15.390 -4.748 -4.352 1.00 92.00 91 ASP A CA 1
ATOM 672 C C . ASP A 1 91 ? 16.193 -3.650 -5.043 1.00 92.00 91 ASP A C 1
ATOM 674 O O . ASP A 1 91 ? 16.968 -2.926 -4.409 1.00 92.00 91 ASP A O 1
ATOM 678 N N . LEU A 1 92 ? 15.990 -3.500 -6.351 1.00 92.38 92 LEU A N 1
ATOM 679 C CA . LEU A 1 92 ? 16.667 -2.472 -7.120 1.00 92.38 92 LEU A CA 1
ATOM 680 C C . LEU A 1 92 ? 16.171 -1.079 -6.728 1.00 92.38 92 LEU A C 1
ATOM 682 O O . LEU A 1 92 ? 16.984 -0.202 -6.438 1.00 92.38 92 LEU A O 1
ATOM 686 N N . LEU A 1 93 ? 14.852 -0.901 -6.595 1.00 93.62 93 LEU A N 1
ATOM 687 C CA . LEU A 1 93 ? 14.287 0.354 -6.098 1.00 93.62 93 LEU A CA 1
ATOM 688 C C . LEU A 1 93 ? 14.801 0.709 -4.701 1.00 93.62 93 LEU A C 1
ATOM 690 O O . LEU A 1 93 ? 15.150 1.860 -4.438 1.00 93.62 93 LEU A O 1
ATOM 694 N N . LYS A 1 94 ? 14.895 -0.289 -3.820 1.00 93.00 94 LYS A N 1
ATOM 695 C CA . LYS A 1 94 ? 15.394 -0.119 -2.458 1.00 93.00 94 LYS A CA 1
ATOM 696 C C . LYS A 1 94 ? 16.858 0.303 -2.422 1.00 93.00 94 LYS A C 1
ATOM 698 O O . LYS A 1 94 ? 17.232 1.195 -1.666 1.00 93.00 94 LYS A O 1
ATOM 703 N N . SER A 1 95 ? 17.699 -0.387 -3.186 1.00 93.00 95 SER A N 1
ATOM 704 C CA . SER A 1 95 ? 19.148 -0.182 -3.143 1.00 93.00 95 SER A CA 1
ATOM 705 C C . SER A 1 95 ? 19.589 1.109 -3.830 1.00 93.00 95 SER A C 1
ATOM 707 O O . SER A 1 95 ? 20.535 1.732 -3.353 1.00 93.00 95 SER A O 1
ATOM 709 N N . GLN A 1 96 ? 18.908 1.521 -4.904 1.00 93.12 96 GLN A N 1
ATOM 710 C CA . GLN A 1 96 ? 19.330 2.659 -5.728 1.00 93.12 96 GLN A CA 1
ATOM 711 C C . GLN A 1 96 ? 18.585 3.962 -5.418 1.00 93.12 96 GLN A C 1
ATOM 713 O O . GLN A 1 96 ? 19.177 5.031 -5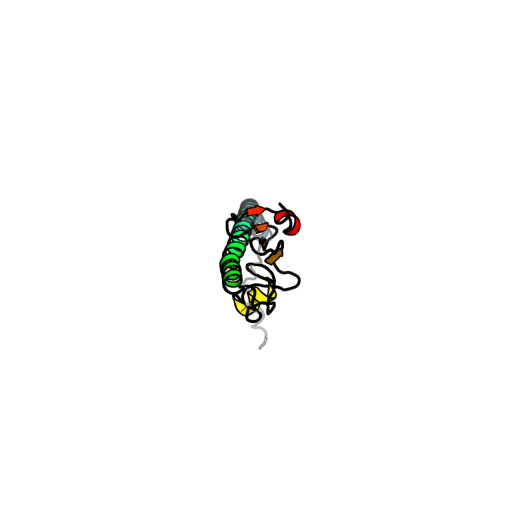.538 1.00 93.12 96 GLN A O 1
ATOM 718 N N . TYR A 1 97 ? 17.316 3.895 -4.997 1.00 94.19 97 TYR A N 1
ATOM 719 C CA . TYR A 1 97 ? 16.466 5.089 -4.892 1.00 94.19 97 TYR A CA 1
ATOM 720 C C . TYR A 1 97 ? 15.949 5.344 -3.477 1.00 94.19 97 TYR A C 1
ATOM 722 O O . TYR A 1 97 ? 16.104 6.451 -2.966 1.00 94.19 97 TYR A O 1
ATOM 730 N N . ASP A 1 98 ? 15.355 4.342 -2.822 1.00 92.81 98 ASP A N 1
ATOM 731 C CA . ASP A 1 98 ? 14.751 4.524 -1.499 1.00 92.81 98 ASP A CA 1
ATOM 732 C C . ASP A 1 98 ? 14.947 3.314 -0.578 1.00 92.81 98 ASP A C 1
ATOM 734 O O . ASP A 1 98 ? 14.212 2.327 -0.613 1.00 92.81 98 ASP A O 1
ATOM 738 N N . GLN A 1 99 ? 15.898 3.442 0.347 1.00 90.88 99 GLN A N 1
ATOM 739 C CA . GLN A 1 99 ? 16.229 2.399 1.318 1.00 90.88 99 GLN A CA 1
ATOM 740 C C . GLN A 1 99 ? 15.089 2.078 2.294 1.00 90.88 99 GLN A C 1
ATOM 742 O O . GLN A 1 99 ? 15.145 1.035 2.952 1.00 90.88 99 GLN A O 1
ATOM 747 N N . SER A 1 100 ? 14.065 2.928 2.407 1.00 88.00 100 SER A N 1
ATOM 748 C CA . SER A 1 100 ? 12.899 2.686 3.262 1.00 88.00 100 SER A CA 1
ATOM 749 C C . SER A 1 100 ? 11.902 1.689 2.663 1.00 88.00 100 SER A C 1
ATOM 751 O O . SER A 1 100 ? 11.078 1.142 3.399 1.00 88.00 100 SER A O 1
ATOM 753 N N . ILE A 1 101 ? 12.018 1.373 1.366 1.00 89.19 101 ILE A N 1
ATOM 754 C CA . ILE A 1 101 ? 11.219 0.326 0.720 1.00 89.19 101 ILE A CA 1
ATOM 755 C C . ILE A 1 101 ? 11.557 -1.016 1.372 1.00 89.19 101 ILE A C 1
ATOM 757 O O . ILE A 1 101 ? 12.702 -1.469 1.356 1.00 89.19 101 ILE A O 1
ATOM 761 N N . ASP A 1 102 ? 10.567 -1.666 1.974 1.00 83.19 102 ASP A N 1
ATOM 762 C CA . ASP A 1 102 ? 10.721 -2.996 2.559 1.00 83.19 102 ASP A CA 1
ATOM 763 C C . ASP A 1 102 ? 10.445 -4.068 1.491 1.00 83.19 102 ASP A C 1
ATOM 765 O O . ASP A 1 102 ? 9.359 -4.097 0.908 1.00 83.19 102 ASP A O 1
ATOM 769 N N .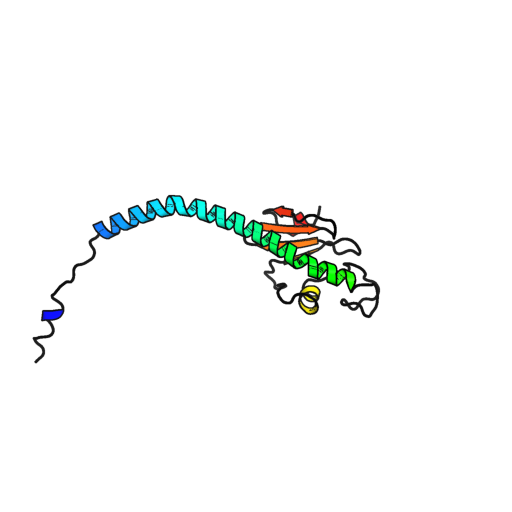 ASN A 1 103 ? 11.416 -4.948 1.228 1.00 75.44 103 ASN A N 1
ATOM 770 C CA . ASN A 1 103 ? 11.294 -6.086 0.301 1.00 75.44 103 ASN A CA 1
ATOM 771 C C . ASN A 1 103 ? 11.418 -7.457 1.013 1.00 75.44 103 ASN A C 1
ATOM 773 O O . ASN A 1 103 ? 11.807 -8.459 0.415 1.00 75.44 103 ASN A O 1
ATOM 777 N N . GLY A 1 104 ? 11.166 -7.513 2.326 1.00 71.56 104 GLY A N 1
ATOM 778 C CA . GLY A 1 104 ? 11.114 -8.766 3.077 1.00 71.56 104 GLY A CA 1
ATOM 779 C C . GLY A 1 104 ? 9.934 -9.691 2.717 1.00 71.56 104 GLY A C 1
ATOM 780 O O . GLY A 1 104 ? 8.962 -9.320 2.074 1.00 71.56 104 GLY A O 1
ATOM 781 N N . SER A 1 105 ? 9.968 -10.933 3.213 1.00 54.28 105 SER A N 1
ATOM 782 C CA . SER A 1 105 ? 8.934 -11.968 2.969 1.00 54.28 105 SER A CA 1
ATOM 783 C C . SER A 1 105 ? 7.508 -11.584 3.440 1.00 54.28 105 SER A C 1
ATOM 785 O O . SER A 1 105 ? 6.517 -12.175 3.016 1.00 54.28 105 SER A O 1
ATOM 787 N N . THR A 1 106 ? 7.383 -10.560 4.290 1.00 63.62 106 THR A N 1
ATOM 788 C CA . THR A 1 106 ? 6.115 -9.964 4.761 1.00 63.62 106 THR A CA 1
ATOM 789 C C . THR A 1 106 ? 5.854 -8.571 4.180 1.00 63.62 106 THR A C 1
ATOM 791 O O . THR A 1 106 ? 5.129 -7.782 4.788 1.00 63.62 106 THR A O 1
ATOM 794 N N . SER A 1 107 ? 6.470 -8.241 3.043 1.00 66.31 107 SER A N 1
ATOM 795 C CA . SER A 1 107 ? 6.485 -6.879 2.520 1.00 66.31 107 SER A CA 1
ATOM 796 C C . SER A 1 107 ? 5.096 -6.284 2.317 1.00 66.31 107 SER A C 1
ATOM 798 O O . SER A 1 107 ? 4.245 -6.898 1.668 1.00 66.31 107 SER A O 1
ATOM 800 N N . PRO A 1 108 ? 4.868 -5.049 2.800 1.00 82.38 108 PRO A N 1
ATOM 801 C CA . PRO A 1 108 ? 3.663 -4.308 2.465 1.00 82.38 108 PRO A CA 1
ATOM 802 C C . PRO A 1 108 ? 3.664 -3.917 0.983 1.00 82.38 108 PRO A C 1
ATOM 804 O O . PRO A 1 108 ? 2.596 -3.720 0.414 1.00 82.38 108 PRO A O 1
ATOM 807 N N . TYR A 1 109 ? 4.835 -3.826 0.350 1.00 89.75 109 TYR A N 1
ATOM 808 C CA . TYR A 1 109 ? 4.999 -3.375 -1.024 1.00 89.75 109 TYR A CA 1
ATOM 809 C C . TYR A 1 109 ? 5.007 -4.527 -2.031 1.00 89.75 109 TYR A C 1
ATOM 811 O O . TYR A 1 109 ? 5.466 -5.628 -1.738 1.00 89.75 109 TYR A O 1
ATOM 819 N N . GLY A 1 110 ? 4.541 -4.256 -3.247 1.00 89.12 110 GLY A N 1
ATOM 820 C CA . GLY A 1 110 ? 4.576 -5.210 -4.352 1.00 89.12 110 GLY A CA 1
ATOM 821 C C . GLY A 1 110 ? 4.696 -4.507 -5.696 1.00 89.12 110 GLY A C 1
ATOM 822 O O . GLY A 1 110 ? 4.279 -3.358 -5.844 1.00 89.12 110 GLY A O 1
ATOM 823 N N . ILE A 1 111 ? 5.293 -5.199 -6.665 1.00 90.12 111 ILE A N 1
ATOM 824 C CA . ILE A 1 111 ? 5.492 -4.720 -8.032 1.00 90.12 111 ILE A CA 1
ATOM 825 C C . ILE A 1 111 ? 5.121 -5.847 -8.995 1.00 90.12 111 ILE A C 1
ATOM 827 O O . ILE A 1 111 ? 5.472 -7.005 -8.776 1.00 90.12 111 ILE A O 1
ATOM 831 N N . SER A 1 112 ? 4.376 -5.520 -10.046 1.00 91.12 112 SER A N 1
ATOM 832 C CA . SER A 1 112 ? 3.918 -6.467 -11.069 1.00 91.12 112 SER A CA 1
ATOM 833 C C . SER A 1 112 ? 3.651 -5.754 -12.398 1.00 91.12 112 SER A C 1
ATOM 835 O O . SER A 1 112 ? 3.767 -4.533 -12.473 1.00 91.12 112 SER A O 1
ATOM 837 N N . ASN A 1 113 ? 3.298 -6.508 -13.449 1.00 90.75 113 ASN A N 1
ATOM 838 C CA . ASN A 1 113 ? 2.981 -5.980 -14.787 1.00 90.75 113 ASN A CA 1
ATOM 839 C C . ASN A 1 113 ? 4.041 -5.024 -15.335 1.00 90.75 113 ASN A C 1
ATOM 841 O O . ASN A 1 113 ? 3.739 -3.938 -15.816 1.00 90.75 113 ASN A O 1
ATOM 845 N N . ILE A 1 114 ? 5.292 -5.455 -15.220 1.00 92.75 114 ILE A N 1
ATOM 846 C CA . ILE A 1 114 ? 6.458 -4.669 -15.583 1.00 92.75 114 ILE A CA 1
ATOM 847 C C . ILE A 1 114 ? 6.699 -4.751 -17.090 1.00 92.75 114 ILE A C 1
ATOM 849 O O . ILE A 1 114 ? 7.062 -5.802 -17.618 1.00 92.75 114 ILE A O 1
ATOM 853 N N . ALA A 1 115 ? 6.486 -3.634 -17.779 1.00 93.06 115 ALA A N 1
ATOM 854 C CA . ALA A 1 115 ? 6.687 -3.467 -19.213 1.00 93.06 115 ALA A CA 1
ATOM 855 C C . ALA A 1 115 ? 7.325 -2.100 -19.506 1.00 93.06 115 ALA A C 1
ATOM 857 O O . ALA A 1 115 ? 7.434 -1.257 -18.628 1.00 93.06 115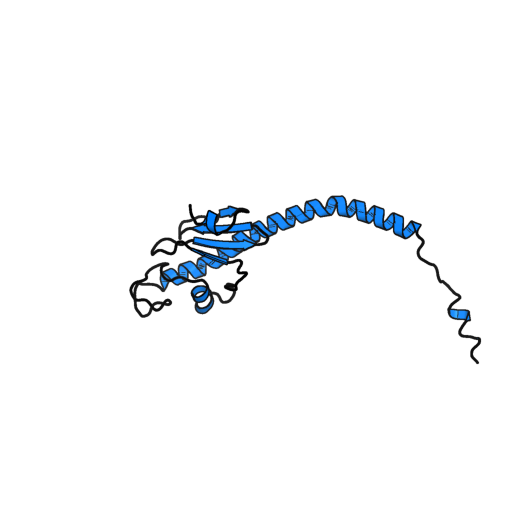 ALA A O 1
ATOM 858 N N . ALA A 1 116 ? 7.724 -1.839 -20.753 1.00 92.44 116 ALA A N 1
ATOM 859 C CA . ALA A 1 116 ? 8.457 -0.609 -21.079 1.00 92.44 116 ALA A CA 1
ATOM 860 C C . ALA A 1 116 ? 7.674 0.682 -20.765 1.00 92.44 116 ALA A C 1
ATOM 862 O O . ALA A 1 116 ? 8.270 1.699 -20.436 1.00 92.44 116 ALA A O 1
ATOM 863 N N . ALA A 1 117 ? 6.340 0.633 -20.821 1.00 92.38 117 ALA A N 1
ATOM 864 C CA . ALA A 1 117 ? 5.459 1.774 -20.561 1.00 92.38 117 ALA A CA 1
ATOM 865 C C . ALA A 1 117 ? 4.337 1.470 -19.548 1.00 92.38 117 ALA A C 1
ATOM 867 O O . ALA A 1 117 ? 3.418 2.274 -19.391 1.00 92.38 117 ALA A O 1
ATOM 868 N N . ASP A 1 118 ? 4.381 0.312 -18.885 1.00 93.06 118 ASP A N 1
ATOM 869 C CA . ASP A 1 118 ? 3.388 -0.083 -17.881 1.00 93.06 118 ASP A CA 1
ATOM 870 C C . ASP A 1 118 ? 4.095 -0.671 -16.659 1.00 93.06 118 ASP A C 1
ATOM 872 O O . ASP A 1 118 ? 5.153 -1.293 -16.757 1.00 93.06 118 ASP A O 1
ATOM 876 N N . TYR A 1 119 ? 3.502 -0.444 -15.500 1.00 94.06 119 TYR A N 1
ATOM 877 C CA . TYR A 1 119 ? 3.933 -1.003 -14.227 1.00 94.06 119 TYR A CA 1
ATOM 878 C C . TYR A 1 119 ? 2.720 -1.087 -13.320 1.00 94.06 119 TYR A C 1
ATOM 880 O O . TYR A 1 119 ? 1.768 -0.330 -13.475 1.00 94.06 119 TYR A O 1
ATOM 888 N N . CYS A 1 120 ? 2.753 -1.937 -12.308 1.00 93.50 120 CYS A N 1
ATOM 889 C CA . CYS A 1 120 ? 1.822 -1.828 -11.201 1.00 93.50 120 CYS A CA 1
ATOM 890 C C . CYS A 1 120 ? 2.578 -1.909 -9.889 1.00 93.50 120 CYS A C 1
ATOM 892 O O . CYS A 1 120 ? 3.282 -2.886 -9.644 1.00 93.50 120 CYS A O 1
ATOM 894 N N . VAL A 1 121 ? 2.413 -0.890 -9.052 1.00 93.25 121 VAL A N 1
ATOM 895 C CA . VAL A 1 121 ? 2.945 -0.872 -7.688 1.00 93.25 121 VAL A CA 1
ATOM 896 C C . VAL A 1 121 ? 1.804 -0.948 -6.692 1.00 93.25 121 VAL A C 1
ATOM 898 O O . VAL A 1 121 ? 0.750 -0.343 -6.899 1.00 93.25 121 VAL A O 1
ATOM 901 N N . THR A 1 122 ? 2.013 -1.685 -5.610 1.00 92.75 122 THR A N 1
ATOM 902 C CA . THR A 1 122 ? 1.024 -1.915 -4.554 1.00 92.75 122 THR A CA 1
ATOM 903 C C . THR A 1 122 ? 1.633 -1.650 -3.187 1.00 92.75 122 THR A C 1
ATOM 905 O O . THR A 1 122 ? 2.810 -1.936 -2.987 1.00 92.75 122 THR A O 1
ATOM 908 N N . ALA A 1 123 ? 0.824 -1.181 -2.240 1.00 92.06 123 ALA A N 1
ATOM 909 C CA . ALA A 1 123 ? 1.164 -1.141 -0.821 1.00 92.06 123 ALA A CA 1
ATOM 910 C C . ALA A 1 123 ? -0.013 -1.650 0.023 1.00 92.06 123 ALA A C 1
ATOM 912 O O . ALA A 1 123 ? -1.159 -1.275 -0.233 1.00 92.06 123 ALA A O 1
ATOM 913 N N . THR A 1 124 ? 0.260 -2.478 1.030 1.00 91.06 124 THR A N 1
ATOM 914 C CA . THR A 1 124 ? -0.743 -3.128 1.879 1.00 91.06 124 THR A CA 1
ATOM 915 C C . THR A 1 124 ? -0.545 -2.743 3.340 1.00 91.06 124 THR A C 1
ATOM 917 O O . THR A 1 124 ? 0.469 -3.079 3.944 1.00 91.06 124 THR A O 1
ATOM 920 N N . VAL A 1 125 ? -1.544 -2.093 3.941 1.00 90.25 125 VAL A N 1
ATOM 921 C CA . VAL A 1 125 ? -1.530 -1.673 5.349 1.00 90.25 125 VAL A CA 1
ATOM 922 C C . VAL A 1 125 ? -2.821 -2.100 6.031 1.00 90.25 125 VAL A C 1
ATOM 924 O O . VAL A 1 125 ? -3.915 -1.682 5.657 1.00 90.25 125 VAL A O 1
ATOM 927 N N . GLY A 1 126 ? -2.708 -2.940 7.063 1.00 88.06 126 GLY A N 1
ATOM 928 C CA . GLY A 1 126 ? -3.839 -3.318 7.915 1.00 88.06 126 GLY A CA 1
ATOM 929 C C . GLY A 1 126 ? -5.055 -3.865 7.154 1.00 88.06 126 GLY A C 1
ATOM 930 O O . GLY A 1 126 ? -6.187 -3.520 7.498 1.00 88.06 126 GLY A O 1
ATOM 931 N N . GLY A 1 127 ? -4.814 -4.672 6.115 1.00 88.31 127 GLY A N 1
ATOM 932 C CA . GLY A 1 127 ? -5.843 -5.284 5.265 1.00 88.31 127 GLY A CA 1
ATOM 933 C C . GLY A 1 127 ? -6.370 -4.399 4.130 1.00 88.31 127 GLY A C 1
ATOM 934 O O . GLY A 1 127 ? -7.238 -4.840 3.385 1.00 88.31 127 GLY A O 1
ATOM 935 N N . TRP A 1 128 ? -5.867 -3.170 3.990 1.00 91.38 128 TRP A N 1
ATOM 936 C CA . TRP A 1 128 ? -6.118 -2.315 2.832 1.00 91.38 128 TRP A CA 1
ATOM 937 C C . TRP A 1 128 ? -4.944 -2.376 1.872 1.00 91.38 128 TRP A C 1
ATOM 939 O O . TRP A 1 128 ? -3.810 -2.173 2.292 1.00 91.38 128 TRP A O 1
ATOM 949 N N . THR A 1 129 ? -5.229 -2.564 0.593 1.00 92.62 129 THR A N 1
ATOM 950 C CA . THR A 1 129 ? -4.250 -2.531 -0.485 1.00 92.62 129 THR A CA 1
ATOM 951 C C . THR A 1 129 ? -4.519 -1.322 -1.365 1.00 92.62 129 THR A C 1
ATOM 953 O O . THR A 1 129 ? -5.602 -1.186 -1.937 1.00 92.62 129 THR A O 1
ATOM 956 N N . ALA A 1 130 ? -3.542 -0.432 -1.487 1.00 93.12 130 ALA A N 1
ATOM 957 C CA . ALA A 1 130 ? -3.535 0.610 -2.501 1.00 93.12 130 ALA A CA 1
ATOM 958 C C . ALA A 1 130 ? -2.655 0.189 -3.672 1.00 93.12 130 ALA A C 1
ATOM 960 O O . ALA A 1 130 ? -1.694 -0.559 -3.493 1.00 93.12 130 ALA A O 1
ATOM 961 N N . TRP A 1 131 ? -2.965 0.680 -4.867 1.00 93.75 131 TRP A N 1
ATOM 962 C CA . TRP A 1 131 ? -2.166 0.411 -6.054 1.00 93.75 131 TRP A CA 1
ATOM 963 C C . TRP A 1 131 ? -2.233 1.546 -7.066 1.00 93.75 131 TRP A C 1
ATOM 965 O O . TRP A 1 131 ? -3.195 2.321 -7.099 1.00 93.75 131 TRP A O 1
ATOM 975 N N . LYS A 1 132 ? -1.207 1.626 -7.912 1.00 93.69 132 LYS A N 1
ATOM 976 C CA . LYS A 1 132 ? -1.151 2.504 -9.082 1.00 93.69 132 LYS A CA 1
ATOM 977 C C . LYS A 1 132 ? -0.657 1.696 -10.271 1.00 93.69 132 LYS A C 1
ATOM 979 O O . LYS A 1 132 ? 0.343 0.993 -10.142 1.00 93.69 132 LYS A O 1
ATOM 984 N N . ARG A 1 133 ? -1.339 1.830 -11.410 1.00 92.88 133 ARG A N 1
ATOM 985 C CA . ARG A 1 133 ? -0.953 1.189 -12.668 1.00 92.88 133 ARG A CA 1
ATOM 986 C C . ARG A 1 133 ? -0.516 2.216 -13.708 1.00 92.88 133 ARG A C 1
ATOM 988 O O . ARG A 1 133 ? -1.314 3.072 -14.081 1.00 92.88 133 ARG A O 1
ATOM 995 N N . GLY A 1 134 ? 0.717 2.103 -14.173 1.00 92.19 134 GLY A N 1
ATOM 996 C CA . GLY A 1 134 ? 1.328 2.966 -15.168 1.00 92.19 134 GLY A CA 1
ATOM 997 C C . GLY A 1 134 ? 1.532 4.411 -14.691 1.00 92.19 134 GLY A C 1
ATOM 998 O O . GLY A 1 134 ? 0.989 4.840 -13.662 1.00 92.19 134 GLY A O 1
ATOM 999 N N . PRO A 1 135 ? 2.287 5.211 -15.458 1.00 92.12 135 PRO A N 1
ATOM 1000 C CA . PRO A 1 135 ? 2.619 6.587 -15.085 1.00 92.12 135 PRO A CA 1
ATOM 1001 C C . PRO A 1 135 ? 1.386 7.488 -14.960 1.00 92.12 135 PRO A C 1
ATOM 1003 O O . PRO A 1 135 ? 1.270 8.252 -13.999 1.00 92.12 135 PRO A O 1
ATOM 1006 N N . ALA A 1 136 ? 0.434 7.349 -15.889 1.00 90.81 136 ALA A N 1
ATOM 1007 C CA . ALA A 1 136 ? -0.798 8.140 -15.945 1.00 90.81 136 ALA A CA 1
ATOM 1008 C C . ALA A 1 136 ? -1.937 7.594 -15.060 1.00 90.81 136 ALA A C 1
ATOM 1010 O O . ALA A 1 136 ? -3.005 8.204 -14.978 1.00 90.81 136 ALA A O 1
ATOM 1011 N N . GLY A 1 137 ? -1.744 6.442 -14.410 1.00 89.75 137 GLY A N 1
ATOM 1012 C CA . GLY A 1 137 ? -2.772 5.835 -13.576 1.00 89.75 137 GLY A CA 1
ATOM 1013 C C . GLY A 1 137 ? -3.042 6.613 -12.298 1.00 89.75 137 GLY A C 1
ATOM 1014 O O . GLY A 1 137 ? -2.151 7.200 -11.683 1.00 89.75 137 GLY A O 1
ATOM 1015 N N . GLN A 1 138 ? -4.292 6.563 -11.850 1.00 92.38 138 GLN A N 1
ATOM 1016 C CA . GLN A 1 138 ? -4.668 7.052 -10.529 1.00 92.38 138 GLN A CA 1
ATOM 1017 C C . GLN A 1 138 ? -4.398 5.996 -9.459 1.00 92.38 138 GLN A C 1
ATOM 1019 O O . GLN A 1 138 ? -4.480 4.793 -9.713 1.00 92.38 138 GLN A O 1
ATOM 1024 N N . ILE A 1 139 ? -4.135 6.464 -8.240 1.00 93.69 139 ILE A N 1
ATOM 1025 C CA . ILE A 1 139 ? -3.996 5.592 -7.076 1.00 93.69 139 ILE A CA 1
ATOM 1026 C C . ILE A 1 139 ? -5.386 5.149 -6.633 1.00 93.69 139 ILE A C 1
ATOM 1028 O O . ILE A 1 139 ? -6.232 5.973 -6.277 1.00 93.69 139 ILE A O 1
ATOM 1032 N N . LYS A 1 140 ? -5.604 3.839 -6.637 1.00 92.62 140 LYS A N 1
ATOM 1033 C CA . LYS A 1 140 ? -6.825 3.186 -6.162 1.00 92.62 140 LYS A CA 1
ATOM 1034 C C . LYS A 1 140 ? -6.535 2.466 -4.849 1.00 92.62 140 LYS A C 1
ATOM 1036 O O . LYS A 1 140 ? -5.378 2.241 -4.504 1.00 92.62 140 LYS A O 1
ATOM 1041 N N . VAL A 1 141 ? -7.577 2.171 -4.076 1.00 92.19 141 VAL A N 1
ATOM 1042 C CA . VAL A 1 141 ? -7.449 1.469 -2.792 1.00 92.19 141 VAL A CA 1
ATOM 1043 C C . VAL A 1 141 ? -8.683 0.619 -2.517 1.00 92.19 141 VAL A C 1
ATOM 1045 O O . VAL A 1 141 ? -9.807 1.068 -2.749 1.00 92.19 141 VAL A O 1
ATOM 1048 N N . ASP A 1 142 ? -8.467 -0.586 -2.006 1.00 90.44 142 ASP A N 1
ATOM 1049 C CA . ASP A 1 142 ? -9.507 -1.571 -1.717 1.00 90.44 142 ASP A CA 1
ATOM 1050 C C . ASP A 1 142 ? -9.020 -2.559 -0.642 1.00 90.44 142 ASP A C 1
ATOM 1052 O O . ASP A 1 142 ? -7.833 -2.616 -0.338 1.00 90.44 142 ASP A O 1
ATOM 1056 N N . LYS A 1 143 ? -9.923 -3.336 -0.045 1.00 85.62 143 LYS A N 1
ATOM 1057 C CA . LYS A 1 143 ? -9.592 -4.422 0.895 1.00 85.62 143 LYS A CA 1
ATOM 1058 C C . LYS A 1 143 ? -9.222 -5.740 0.202 1.00 85.62 143 LYS A C 1
ATOM 1060 O O . LYS A 1 143 ? -8.982 -6.738 0.877 1.00 85.62 143 LYS A O 1
ATOM 1065 N N . ALA A 1 144 ? -9.213 -5.776 -1.131 1.00 68.38 144 ALA A N 1
ATOM 1066 C CA . ALA A 1 144 ? -8.810 -6.952 -1.895 1.00 68.38 144 ALA A CA 1
ATOM 1067 C C . ALA A 1 144 ? -7.281 -7.171 -1.863 1.00 68.38 144 ALA A C 1
ATOM 1069 O O . ALA A 1 144 ? -6.502 -6.265 -1.560 1.00 68.38 144 ALA A O 1
ATOM 1070 N N . GLY A 1 145 ? -6.845 -8.396 -2.170 1.00 66.25 145 GLY A N 1
ATOM 1071 C CA . GLY A 1 145 ? -5.423 -8.741 -2.258 1.00 66.25 145 GLY A CA 1
ATOM 1072 C C . GLY A 1 145 ? -4.744 -8.120 -3.486 1.00 66.25 145 GLY A C 1
ATOM 1073 O O . GLY A 1 145 ? -5.343 -8.041 -4.558 1.00 66.25 145 GLY A O 1
ATOM 1074 N N . ALA A 1 146 ? -3.476 -7.722 -3.338 1.00 59.88 146 ALA A N 1
ATOM 1075 C CA . ALA A 1 146 ? -2.684 -7.013 -4.352 1.00 59.88 146 ALA A CA 1
ATOM 1076 C C . ALA A 1 146 ? -2.677 -7.667 -5.748 1.00 59.88 146 ALA A C 1
ATOM 1078 O O . ALA A 1 146 ? -2.770 -6.967 -6.756 1.00 59.88 146 ALA A O 1
ATOM 1079 N N . ALA A 1 147 ? -2.643 -9.002 -5.817 1.00 56.34 147 ALA A N 1
ATOM 1080 C CA . ALA A 1 147 ? -2.580 -9.746 -7.077 1.00 56.34 147 ALA A CA 1
ATOM 1081 C C . ALA A 1 147 ? -3.825 -9.564 -7.969 1.00 56.34 147 ALA A C 1
ATOM 1083 O O . ALA A 1 147 ? -3.709 -9.541 -9.191 1.00 56.34 147 ALA A O 1
ATOM 1084 N N . THR A 1 148 ? -5.011 -9.392 -7.381 1.00 65.12 148 THR A N 1
ATOM 1085 C CA . THR A 1 148 ? -6.262 -9.225 -8.143 1.00 65.12 148 THR A CA 1
ATOM 1086 C C . THR A 1 148 ? -6.424 -7.798 -8.672 1.00 65.12 148 THR A C 1
ATOM 1088 O O . THR A 1 148 ? -7.124 -7.568 -9.652 1.00 65.12 148 THR A O 1
ATOM 1091 N N . LEU A 1 149 ? -5.770 -6.831 -8.027 1.00 69.69 149 LEU A N 1
ATOM 1092 C CA . LEU A 1 149 ? -5.987 -5.399 -8.238 1.00 69.69 149 LEU A CA 1
ATOM 1093 C C . LEU A 1 149 ? -5.094 -4.808 -9.337 1.00 69.69 149 LEU A C 1
ATOM 1095 O O . LEU A 1 149 ? -5.486 -3.854 -10.008 1.00 69.69 149 LEU A O 1
ATOM 1099 N N . CYS A 1 150 ? -3.923 -5.405 -9.559 1.00 74.38 150 CYS A N 1
ATOM 1100 C CA . CYS A 1 150 ? -3.031 -5.047 -10.660 1.00 74.38 150 CYS A CA 1
ATOM 1101 C C . CYS A 1 150 ? -3.395 -5.716 -11.993 1.00 74.38 150 CYS A C 1
ATOM 1103 O O . CYS A 1 150 ? -2.896 -5.286 -13.026 1.00 74.38 150 CYS A O 1
ATOM 1105 N N . ALA A 1 151 ? -4.247 -6.744 -11.994 1.00 62.91 151 ALA A N 1
ATOM 1106 C CA . ALA A 1 151 ? -4.578 -7.534 -13.183 1.00 62.91 151 ALA A CA 1
ATOM 1107 C C . ALA A 1 151 ? -5.586 -6.868 -14.147 1.00 62.91 151 ALA A C 1
ATOM 1109 O O . ALA A 1 151 ? -5.766 -7.367 -15.257 1.00 62.91 151 ALA A O 1
ATOM 1110 N N . SER A 1 152 ? -6.245 -5.774 -13.738 1.00 51.72 152 SER A N 1
ATOM 1111 C CA . SER A 1 152 ? -7.233 -5.033 -14.545 1.00 51.72 152 SER A CA 1
ATOM 1112 C C . SER A 1 152 ? -6.628 -3.834 -15.254 1.00 51.72 152 SER A C 1
ATOM 1114 O O . SER A 1 152 ? -6.019 -2.989 -14.550 1.00 51.72 152 SER A O 1
#

Radius of gyration: 28.13 Å; chains: 1; bounding box: 45×21×95 Å

Sequence (152 aa):
MIQTLKKRVAREESGFTLIELLVVIIILGILLAIAVPSYLSFKDRANKSAAQSDVRALVPSVESFNSDNTGTAGDVDGIASTSGYQGMTLDLLKSQYDQSIDNGSTSPYGISNIAAADYCVTATVGGWTAWKRGPAGQIKVDKAGAATLCAS